Protein AF-A0A4Q3LLT3-F1 (afdb_monomer_lite)

Structure (mmCIF, N/CA/C/O backbone):
data_AF-A0A4Q3LLT3-F1
#
_entry.id   AF-A0A4Q3LLT3-F1
#
loop_
_atom_site.group_PDB
_atom_site.id
_atom_site.type_symbol
_atom_site.label_atom_id
_atom_site.label_alt_id
_atom_site.label_comp_id
_atom_site.label_asym_id
_atom_site.label_entity_id
_atom_site.label_seq_id
_atom_site.pdbx_PDB_ins_code
_atom_site.Cartn_x
_atom_site.Cartn_y
_atom_site.Cartn_z
_atom_site.occupancy
_atom_site.B_iso_or_equiv
_atom_site.auth_seq_id
_atom_site.auth_comp_id
_atom_site.auth_asym_id
_atom_site.auth_atom_id
_atom_site.pdbx_PDB_model_num
ATOM 1 N N . MET A 1 1 ? 29.156 15.805 -29.524 1.00 45.06 1 MET A N 1
ATOM 2 C CA . MET A 1 1 ? 27.923 15.633 -28.730 1.00 45.06 1 MET A CA 1
ATOM 3 C C . MET A 1 1 ? 27.451 14.208 -28.949 1.00 45.06 1 MET A C 1
ATOM 5 O O . MET A 1 1 ? 26.919 13.916 -30.008 1.00 45.06 1 MET A O 1
ATOM 9 N N . THR A 1 2 ? 27.768 13.294 -28.036 1.00 49.09 2 THR A N 1
ATOM 10 C CA . THR A 1 2 ? 27.269 11.915 -28.093 1.00 49.09 2 THR A CA 1
ATOM 11 C C . THR A 1 2 ? 25.885 11.900 -27.469 1.00 49.09 2 THR A C 1
ATOM 13 O O . THR A 1 2 ? 25.745 12.036 -26.257 1.00 49.09 2 THR A O 1
ATOM 16 N N . THR A 1 3 ? 24.859 11.805 -28.304 1.00 51.78 3 THR A N 1
ATOM 17 C CA . THR A 1 3 ? 23.496 11.528 -27.862 1.00 51.78 3 THR A CA 1
ATOM 18 C C . THR A 1 3 ? 23.493 10.095 -27.341 1.00 51.78 3 THR A C 1
ATOM 20 O O . THR A 1 3 ? 23.532 9.150 -28.126 1.00 51.78 3 THR A O 1
ATOM 23 N N . THR A 1 4 ? 23.543 9.914 -26.024 1.00 59.47 4 THR A N 1
ATOM 24 C CA . THR A 1 4 ? 23.327 8.598 -25.421 1.00 59.47 4 THR A CA 1
ATOM 25 C C . THR A 1 4 ? 21.868 8.237 -25.661 1.00 59.47 4 THR A C 1
ATOM 27 O O . THR A 1 4 ? 20.977 8.758 -24.995 1.00 59.47 4 THR A O 1
ATOM 30 N N . THR A 1 5 ? 21.607 7.391 -26.654 1.00 63.66 5 THR A N 1
ATOM 31 C CA . THR A 1 5 ? 20.305 6.745 -26.811 1.00 63.66 5 THR A CA 1
ATOM 32 C C . THR A 1 5 ? 20.094 5.872 -25.579 1.00 63.66 5 THR A C 1
ATOM 34 O O . THR A 1 5 ? 20.768 4.857 -25.418 1.00 63.66 5 THR A O 1
ATOM 37 N N . GLN A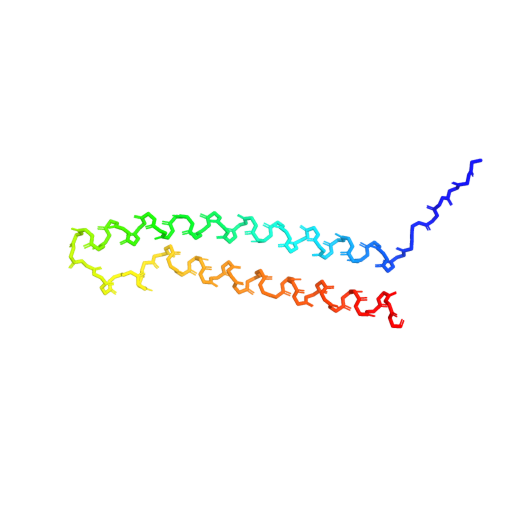 1 6 ? 19.221 6.311 -24.673 1.00 65.69 6 GLN A N 1
ATOM 38 C CA . GLN A 1 6 ? 18.862 5.554 -23.480 1.00 65.69 6 GLN A CA 1
ATOM 39 C C . GLN A 1 6 ? 18.238 4.220 -23.909 1.00 65.69 6 GLN A C 1
ATOM 41 O O . GLN A 1 6 ? 17.335 4.203 -24.748 1.00 65.69 6 GLN A O 1
ATOM 46 N N . ASP A 1 7 ? 18.741 3.109 -23.370 1.00 81.56 7 ASP A N 1
ATOM 47 C CA . ASP A 1 7 ? 18.245 1.774 -23.702 1.00 81.56 7 ASP A CA 1
ATOM 48 C C . ASP A 1 7 ? 16.738 1.692 -23.366 1.00 81.56 7 ASP A C 1
ATOM 50 O O . ASP A 1 7 ? 16.331 2.024 -22.239 1.00 81.56 7 ASP A O 1
ATOM 54 N N . PRO A 1 8 ? 15.875 1.297 -24.321 1.00 83.25 8 PRO A N 1
ATOM 55 C CA . PRO A 1 8 ? 14.437 1.200 -24.089 1.00 83.25 8 PRO A CA 1
ATOM 56 C C . PRO A 1 8 ? 14.086 0.247 -22.938 1.00 83.25 8 PRO A C 1
ATOM 58 O O . PRO A 1 8 ? 13.109 0.496 -22.231 1.00 83.25 8 PRO A O 1
ATOM 61 N N . LYS A 1 9 ? 14.895 -0.792 -22.691 1.00 85.00 9 LYS A N 1
ATOM 62 C CA . LYS A 1 9 ? 14.705 -1.717 -21.567 1.00 85.00 9 LYS A CA 1
ATOM 63 C C . LYS A 1 9 ? 14.968 -1.025 -20.228 1.00 85.00 9 LYS A C 1
ATOM 65 O O . LYS A 1 9 ? 14.137 -1.096 -19.328 1.00 85.00 9 LYS A O 1
ATOM 70 N N . GLN A 1 10 ? 16.065 -0.272 -20.125 1.00 87.25 10 GLN A N 1
ATOM 71 C CA . GLN A 1 10 ? 16.391 0.510 -18.923 1.00 87.25 10 GLN A CA 1
ATOM 72 C C . GLN A 1 10 ? 15.343 1.597 -18.645 1.00 87.25 10 GLN A C 1
ATOM 74 O O . GLN A 1 10 ? 14.988 1.858 -17.498 1.00 87.25 10 GLN A O 1
ATOM 79 N N . THR A 1 11 ? 14.777 2.181 -19.703 1.00 90.56 11 THR A N 1
ATOM 80 C CA . THR A 1 11 ? 13.682 3.155 -19.588 1.00 90.56 11 THR A CA 1
ATOM 81 C C . THR A 1 11 ? 12.392 2.511 -19.068 1.00 90.56 11 THR A C 1
ATOM 83 O O . THR A 1 11 ? 11.688 3.111 -18.256 1.00 90.56 11 THR A O 1
ATOM 86 N N . ALA A 1 12 ? 12.075 1.287 -19.504 1.00 92.94 12 ALA A N 1
ATOM 87 C CA . ALA A 1 12 ? 10.907 0.547 -19.031 1.00 92.94 12 ALA A CA 1
ATOM 88 C C . ALA A 1 12 ? 11.023 0.159 -17.548 1.00 92.94 12 ALA A C 1
ATOM 90 O O . ALA A 1 12 ? 10.054 0.332 -16.810 1.00 92.94 12 ALA A O 1
ATOM 91 N N . VAL A 1 13 ? 12.207 -0.292 -17.115 1.00 96.31 13 VAL A N 1
ATOM 92 C CA . VAL A 1 13 ? 12.507 -0.586 -15.703 1.00 96.31 13 VAL A CA 1
ATOM 93 C C . VAL A 1 13 ? 12.304 0.655 -14.838 1.00 96.31 13 VAL A C 1
ATOM 95 O O . VAL A 1 13 ? 11.508 0.615 -13.904 1.00 96.31 13 VAL A O 1
ATOM 98 N N . ALA A 1 14 ? 12.939 1.776 -15.194 1.00 96.12 14 ALA A N 1
ATOM 99 C CA . ALA A 1 14 ? 12.837 3.014 -14.421 1.00 96.12 14 ALA A CA 1
ATOM 100 C C . ALA A 1 14 ? 11.392 3.539 -14.337 1.00 96.12 14 ALA A C 1
ATOM 102 O O . ALA A 1 14 ? 10.962 4.038 -13.298 1.00 96.12 14 ALA A O 1
ATOM 103 N N . ARG A 1 15 ? 10.606 3.400 -15.415 1.00 96.56 15 ARG A N 1
ATOM 104 C CA . ARG A 1 15 ? 9.187 3.780 -15.405 1.00 96.56 15 ARG A CA 1
ATOM 105 C C . ARG A 1 15 ? 8.367 2.891 -14.471 1.00 96.56 15 ARG A C 1
ATOM 107 O O . ARG A 1 15 ? 7.557 3.417 -13.714 1.00 96.56 15 ARG A O 1
ATOM 114 N N . ALA A 1 16 ? 8.558 1.574 -14.538 1.00 97.44 16 ALA A N 1
ATOM 115 C CA . ALA A 1 16 ? 7.847 0.633 -13.676 1.00 97.44 16 ALA A CA 1
ATOM 116 C C . ALA A 1 16 ? 8.216 0.833 -12.197 1.00 97.44 16 ALA A C 1
ATOM 118 O O . ALA A 1 16 ? 7.343 0.772 -11.338 1.00 97.44 16 ALA A O 1
ATOM 119 N N . GLU A 1 17 ? 9.483 1.147 -11.910 1.00 98.31 17 GLU A N 1
ATOM 120 C CA . GLU A 1 17 ? 9.957 1.458 -10.559 1.00 98.31 17 GLU A CA 1
ATOM 121 C C . GLU A 1 17 ? 9.308 2.736 -10.027 1.00 98.31 17 GLU A C 1
ATOM 123 O O . GLU A 1 17 ? 8.740 2.741 -8.939 1.00 98.31 17 GLU A O 1
ATOM 128 N N . SER A 1 18 ? 9.322 3.810 -10.823 1.00 98.38 18 SER A N 1
ATOM 129 C CA . SER A 1 18 ? 8.690 5.074 -10.441 1.00 98.38 18 SER A CA 1
ATOM 130 C C . SER A 1 18 ? 7.187 4.922 -10.190 1.00 98.38 18 SER A C 1
ATOM 132 O O . SER A 1 18 ? 6.654 5.591 -9.307 1.00 98.38 18 SER A O 1
ATOM 134 N N . GLU A 1 19 ? 6.496 4.079 -10.960 1.00 98.31 19 GLU A N 1
ATOM 135 C CA . GLU A 1 19 ? 5.076 3.783 -10.751 1.00 98.31 19 GLU A CA 1
ATOM 136 C C . GLU A 1 19 ? 4.853 2.998 -9.451 1.00 98.31 19 GLU A C 1
A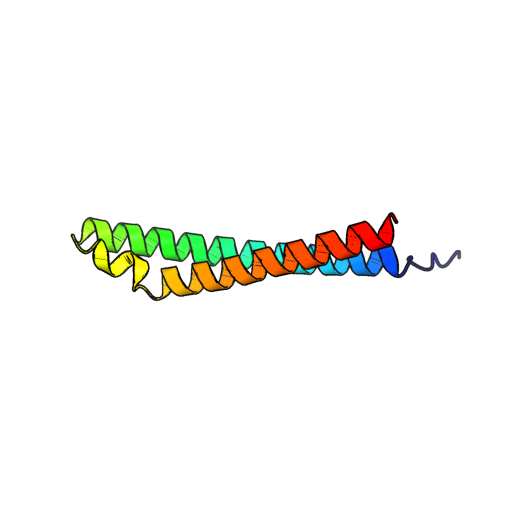TOM 138 O O . GLU A 1 19 ? 3.973 3.353 -8.667 1.00 98.31 19 GLU A O 1
ATOM 143 N N . ALA A 1 20 ? 5.661 1.964 -9.202 1.00 98.62 20 ALA A N 1
ATOM 144 C CA . ALA A 1 20 ? 5.567 1.154 -7.992 1.00 98.62 20 ALA A CA 1
ATOM 145 C C . ALA A 1 20 ? 5.841 1.979 -6.727 1.00 98.62 20 ALA A C 1
ATOM 147 O O . ALA A 1 20 ? 5.084 1.879 -5.765 1.00 98.62 20 ALA A O 1
ATOM 148 N N . LEU A 1 21 ? 6.843 2.863 -6.756 1.00 98.69 21 LEU A N 1
ATOM 149 C CA . LEU A 1 21 ? 7.130 3.797 -5.663 1.00 98.69 21 LEU A CA 1
ATOM 150 C C . LEU A 1 21 ? 5.969 4.767 -5.413 1.00 98.69 21 LEU A C 1
ATOM 152 O O . LEU A 1 21 ? 5.551 4.941 -4.274 1.00 98.69 21 LEU A O 1
ATOM 156 N N . ALA A 1 22 ? 5.387 5.350 -6.465 1.00 98.56 22 ALA A N 1
ATOM 157 C CA . ALA A 1 22 ? 4.242 6.248 -6.307 1.00 98.56 22 ALA A CA 1
ATOM 158 C C . ALA A 1 22 ? 3.012 5.538 -5.707 1.00 98.56 22 ALA A C 1
ATOM 160 O O . ALA A 1 22 ? 2.249 6.138 -4.946 1.00 98.56 22 ALA A O 1
ATOM 161 N N . LEU A 1 23 ? 2.804 4.261 -6.042 1.00 98.50 23 LEU A N 1
ATOM 162 C CA . LEU A 1 23 ? 1.733 3.450 -5.463 1.00 98.50 23 LEU A CA 1
ATOM 163 C C . LEU A 1 23 ? 2.049 3.008 -4.029 1.00 98.50 23 LEU A C 1
ATOM 165 O O . LEU A 1 23 ? 1.139 3.022 -3.202 1.00 98.50 23 LEU A O 1
ATOM 169 N N . GLN A 1 24 ? 3.314 2.723 -3.710 1.00 98.75 24 GLN A N 1
ATOM 170 C CA . GLN A 1 24 ? 3.778 2.478 -2.342 1.00 98.75 24 GLN A CA 1
ATOM 171 C C . GLN A 1 24 ? 3.506 3.691 -1.445 1.00 98.75 24 GLN A C 1
ATOM 173 O O . GLN A 1 24 ? 2.894 3.543 -0.391 1.00 98.75 24 GLN A O 1
ATOM 178 N N . ASP A 1 25 ? 3.854 4.898 -1.897 1.00 98.69 25 ASP A N 1
ATOM 179 C CA . ASP A 1 25 ? 3.573 6.135 -1.159 1.00 98.69 25 ASP A CA 1
ATOM 180 C C . ASP A 1 25 ? 2.064 6.322 -0.913 1.00 98.69 25 ASP A C 1
ATOM 182 O O . ASP A 1 25 ? 1.641 6.830 0.131 1.00 98.69 25 ASP A O 1
ATOM 186 N N . ALA A 1 26 ? 1.225 5.922 -1.875 1.00 98.12 26 ALA A N 1
ATOM 187 C CA . ALA A 1 26 ? -0.228 5.960 -1.732 1.00 98.12 26 ALA A CA 1
ATOM 188 C C . ALA A 1 26 ? -0.753 4.887 -0.757 1.00 98.12 26 ALA A C 1
ATOM 190 O O . ALA A 1 26 ? -1.669 5.173 0.025 1.00 98.12 26 ALA A O 1
ATOM 191 N N . GLU A 1 27 ? -0.179 3.677 -0.769 1.00 98.69 27 GLU A N 1
ATOM 192 C CA . GLU A 1 27 ? -0.460 2.636 0.224 1.00 98.69 27 GLU A CA 1
ATOM 193 C C . GLU A 1 27 ? -0.114 3.131 1.625 1.00 98.69 27 GLU A C 1
ATOM 195 O O . GLU A 1 27 ? -0.986 3.087 2.492 1.00 98.69 27 GLU A O 1
ATOM 200 N N . ASP A 1 28 ? 1.079 3.683 1.834 1.00 98.75 28 ASP A N 1
ATOM 201 C CA . ASP A 1 28 ? 1.545 4.159 3.138 1.00 98.75 28 ASP A CA 1
ATOM 202 C C . ASP A 1 28 ? 0.618 5.248 3.703 1.00 98.75 28 ASP A C 1
ATOM 204 O O . ASP A 1 28 ? 0.215 5.206 4.871 1.00 98.75 28 ASP A O 1
ATOM 208 N N . GLN A 1 29 ? 0.170 6.181 2.856 1.00 98.50 29 GLN A N 1
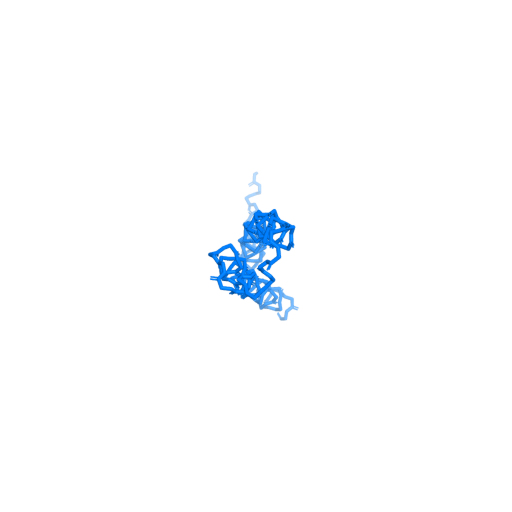ATOM 209 C CA . GLN A 1 29 ? -0.820 7.192 3.241 1.00 98.50 29 GLN A CA 1
ATOM 210 C C . GLN A 1 29 ? -2.168 6.576 3.640 1.00 98.50 29 GLN A C 1
ATOM 212 O O . GLN A 1 29 ? -2.792 7.018 4.608 1.00 98.50 29 GLN A O 1
ATOM 217 N N . SER A 1 30 ? -2.651 5.577 2.897 1.00 98.50 30 SER A N 1
ATOM 218 C CA . SER A 1 30 ? -3.904 4.884 3.229 1.00 98.50 30 SER A CA 1
ATOM 219 C C . SER A 1 30 ? -3.783 4.030 4.496 1.00 98.50 30 SER A C 1
ATOM 221 O O . SER A 1 30 ? -4.704 4.017 5.316 1.00 98.50 30 SER A O 1
ATOM 223 N N . ALA A 1 31 ? -2.625 3.403 4.714 1.00 98.62 31 ALA A N 1
ATOM 224 C CA . ALA A 1 31 ? -2.310 2.632 5.906 1.00 98.62 31 ALA A CA 1
ATOM 225 C C . ALA A 1 31 ? -2.319 3.528 7.147 1.00 98.62 31 ALA A C 1
ATOM 227 O O . ALA A 1 31 ? -2.923 3.166 8.157 1.00 98.62 31 ALA A O 1
ATOM 228 N N . GLN A 1 32 ? -1.739 4.730 7.060 1.00 98.62 32 GLN A N 1
ATOM 229 C CA . GLN A 1 32 ? -1.767 5.690 8.163 1.00 98.62 32 GLN A CA 1
ATOM 230 C C . GLN A 1 32 ? -3.201 6.111 8.519 1.00 98.62 32 GLN A C 1
ATOM 232 O O . GLN A 1 32 ? -3.579 6.073 9.691 1.00 98.62 32 GLN A O 1
ATOM 237 N N . ARG A 1 33 ? -4.045 6.422 7.522 1.00 98.44 33 ARG A N 1
ATOM 238 C CA . ARG A 1 33 ? -5.471 6.726 7.764 1.00 98.44 33 ARG A CA 1
ATOM 239 C C . ARG A 1 33 ? -6.201 5.555 8.425 1.00 98.44 33 ARG A C 1
ATOM 241 O O . ARG A 1 33 ? -6.989 5.756 9.351 1.00 98.44 33 ARG A O 1
ATOM 248 N N . PHE A 1 34 ? -5.927 4.329 7.979 1.00 98.69 34 PHE A N 1
ATOM 249 C CA . PHE A 1 34 ? -6.492 3.125 8.581 1.00 98.69 34 PHE A CA 1
ATOM 250 C C . PHE A 1 34 ? -6.041 2.935 10.036 1.00 98.69 34 PHE A C 1
ATOM 252 O O . PHE A 1 34 ? -6.871 2.598 10.881 1.00 98.69 34 PHE A O 1
ATOM 259 N N . VAL A 1 35 ? -4.770 3.190 10.362 1.00 98.62 35 VAL A N 1
ATOM 260 C CA . VAL A 1 35 ? -4.263 3.133 11.743 1.00 98.62 35 VAL A CA 1
ATOM 261 C C . VAL A 1 35 ? -5.056 4.075 12.650 1.00 98.62 35 VAL A C 1
ATOM 263 O O . VAL A 1 35 ? -5.525 3.640 13.706 1.00 98.62 35 VAL A O 1
ATOM 266 N N . ASP A 1 36 ? -5.291 5.313 12.216 1.00 98.31 36 ASP A N 1
ATOM 267 C CA . ASP A 1 36 ? -6.037 6.308 12.992 1.00 98.31 36 ASP A CA 1
ATOM 268 C C . ASP A 1 36 ? -7.505 5.891 13.208 1.00 98.31 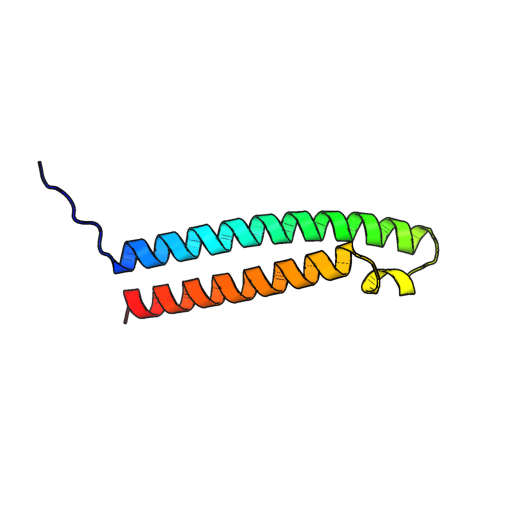36 ASP A C 1
ATOM 270 O O . ASP A 1 36 ? -8.080 6.073 14.286 1.00 98.31 36 ASP A O 1
ATOM 274 N N . VAL A 1 37 ? -8.150 5.311 12.190 1.00 98.38 37 VAL A N 1
ATOM 275 C CA . VAL A 1 37 ? -9.524 4.786 12.300 1.00 98.38 37 VAL A CA 1
ATOM 276 C C . VAL A 1 37 ? -9.589 3.564 13.204 1.00 98.38 37 VAL A C 1
ATOM 278 O O . VAL A 1 37 ? -10.445 3.503 14.088 1.00 98.38 37 VAL A O 1
ATOM 281 N N . ARG A 1 38 ? -8.659 2.621 13.050 1.00 98.50 38 ARG A N 1
ATOM 282 C CA . ARG A 1 38 ? -8.572 1.432 13.898 1.00 98.50 38 ARG A CA 1
ATOM 283 C C . ARG A 1 38 ? -8.417 1.819 15.365 1.00 98.50 38 ARG A C 1
ATOM 285 O O . ARG A 1 38 ? -9.130 1.273 16.203 1.00 98.50 38 ARG A O 1
ATOM 292 N N . GLN A 1 39 ? -7.523 2.756 15.683 1.00 98.38 39 GLN A N 1
ATOM 293 C CA . GLN A 1 39 ? -7.328 3.225 17.058 1.00 98.38 39 GLN A CA 1
ATOM 294 C C . GLN A 1 39 ? -8.619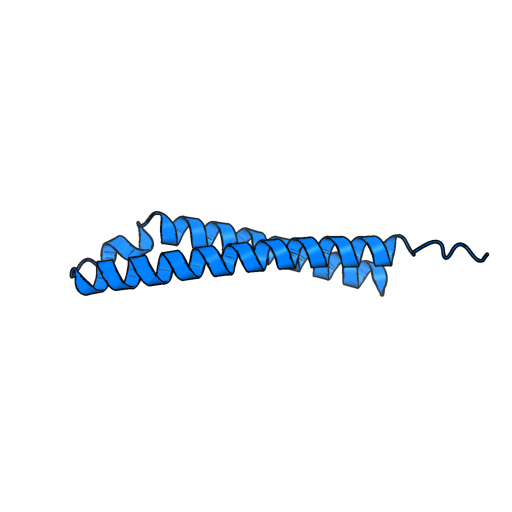 3.815 17.643 1.00 98.38 39 GLN A C 1
ATOM 296 O O . GLN A 1 39 ? -9.001 3.459 18.757 1.00 98.38 39 GLN A O 1
ATOM 301 N N . ARG A 1 40 ? -9.338 4.648 16.875 1.00 98.25 40 ARG A N 1
ATOM 302 C CA . ARG A 1 40 ? -10.618 5.242 17.300 1.00 98.25 40 ARG A CA 1
ATOM 303 C C . ARG A 1 40 ? -11.717 4.204 17.525 1.00 98.25 40 ARG A C 1
ATOM 305 O O . ARG A 1 40 ? -12.418 4.278 18.532 1.00 98.25 40 ARG A O 1
ATOM 312 N N . LEU A 1 41 ? -11.862 3.236 16.623 1.00 98.31 41 LEU A N 1
ATOM 313 C CA . LEU A 1 41 ? -12.873 2.180 16.732 1.00 98.31 41 LEU A CA 1
ATOM 314 C C . LEU A 1 41 ? -12.594 1.245 17.913 1.00 98.31 41 LEU A C 1
ATOM 316 O O . LEU A 1 41 ? -13.508 0.924 18.671 1.00 98.31 41 LEU A O 1
ATOM 320 N N . VAL A 1 42 ? -11.328 0.875 18.128 1.00 97.94 42 VAL A N 1
ATOM 321 C CA . VAL A 1 42 ? -10.916 0.070 19.288 1.00 97.94 42 VAL A CA 1
ATOM 322 C C . VAL A 1 42 ? -11.169 0.826 20.594 1.00 97.94 42 VAL A C 1
ATOM 324 O O . VAL A 1 42 ? -11.769 0.264 21.506 1.00 97.94 42 VAL A O 1
ATOM 327 N N . ALA A 1 43 ? -10.794 2.107 20.675 1.00 98.06 43 ALA A N 1
ATOM 328 C CA . ALA A 1 43 ? -11.069 2.940 21.849 1.00 98.06 43 ALA A CA 1
ATOM 329 C C . ALA A 1 43 ? -12.576 3.119 22.118 1.00 98.06 43 ALA A C 1
ATOM 331 O O . ALA A 1 43 ? -12.983 3.316 23.259 1.00 98.06 43 ALA A O 1
ATOM 332 N N . SER A 1 44 ? -13.402 3.009 21.075 1.00 98.12 44 SER A N 1
ATOM 333 C CA . SER A 1 44 ? -14.864 3.110 21.145 1.00 98.12 44 SER A CA 1
ATOM 334 C C . SER A 1 44 ? -15.563 1.751 21.309 1.00 98.12 44 SER A C 1
ATOM 336 O O . SER A 1 44 ? -16.772 1.672 21.096 1.00 98.12 44 SER A O 1
ATOM 338 N N . ASN A 1 45 ? -14.820 0.687 21.652 1.00 98.06 45 ASN A N 1
ATOM 339 C CA . ASN A 1 45 ? -15.305 -0.689 21.824 1.00 98.06 45 ASN A CA 1
ATOM 340 C C . ASN A 1 45 ? -16.080 -1.248 20.609 1.00 98.06 45 ASN A C 1
ATOM 342 O O . ASN A 1 45 ? -17.052 -1.984 20.762 1.00 98.06 45 ASN A O 1
ATOM 346 N N . GLN A 1 46 ? -15.646 -0.892 19.396 1.00 97.75 46 GLN A N 1
ATOM 347 C CA . GLN A 1 46 ? -16.229 -1.333 18.120 1.00 97.75 46 GLN A CA 1
ATOM 348 C C . GLN A 1 46 ? -15.180 -2.030 17.225 1.00 97.75 46 GLN A C 1
ATOM 350 O O . GLN A 1 46 ? -14.947 -1.601 16.092 1.00 97.75 46 GLN A O 1
ATOM 355 N N . PRO A 1 47 ? -14.497 -3.091 17.701 1.00 95.75 47 PRO A N 1
ATOM 356 C CA . PRO A 1 47 ? -13.447 -3.757 16.925 1.00 95.75 47 PRO A CA 1
ATOM 357 C C . PRO A 1 47 ? -13.975 -4.427 15.646 1.00 95.75 47 PRO A C 1
ATOM 359 O O . PRO A 1 47 ? -13.258 -4.476 14.647 1.00 95.75 47 PRO A O 1
ATOM 362 N N . ASP A 1 48 ? -15.229 -4.881 15.643 1.00 97.19 48 ASP A N 1
ATOM 363 C CA . ASP A 1 48 ? -15.844 -5.557 14.492 1.00 97.19 48 ASP A CA 1
ATOM 364 C C . ASP A 1 48 ? -16.076 -4.615 13.297 1.00 97.19 48 ASP A C 1
ATOM 366 O O . ASP A 1 48 ? -16.165 -5.057 12.151 1.00 97.19 48 ASP A O 1
ATOM 370 N N . GLU A 1 49 ? -16.111 -3.300 13.534 1.00 97.62 49 GLU A N 1
ATOM 371 C CA . GLU A 1 49 ? -16.255 -2.294 12.477 1.00 97.62 49 GLU A CA 1
ATOM 372 C C . GLU A 1 49 ? -14.930 -1.985 11.762 1.00 97.62 49 GLU A C 1
ATOM 374 O O . GLU A 1 49 ? -14.930 -1.396 10.680 1.00 97.62 49 GLU A O 1
ATOM 379 N N . VAL A 1 50 ? -13.783 -2.417 12.305 1.00 97.94 50 VAL A N 1
ATOM 380 C CA . VAL A 1 50 ? -12.455 -2.107 11.744 1.00 97.94 50 VAL A CA 1
ATOM 381 C C . VAL A 1 50 ? -12.326 -2.609 10.306 1.00 97.94 50 VAL A C 1
ATOM 383 O O . VAL A 1 50 ? -11.930 -1.845 9.429 1.00 97.94 50 VAL A O 1
ATOM 386 N N . THR A 1 51 ? -12.707 -3.857 10.031 1.00 97.50 51 THR A N 1
ATOM 387 C CA . THR A 1 51 ? -12.633 -4.445 8.677 1.00 97.50 51 THR A CA 1
ATOM 388 C C . THR A 1 51 ? -13.767 -3.978 7.760 1.00 97.50 51 THR A C 1
ATOM 390 O O . THR A 1 51 ? -13.689 -4.114 6.538 1.00 97.50 51 THR A O 1
ATOM 393 N N . ARG A 1 52 ? -14.831 -3.401 8.330 1.00 97.56 52 ARG A N 1
ATOM 394 C CA . ARG A 1 52 ? -15.966 -2.831 7.589 1.00 97.56 52 ARG A CA 1
ATOM 395 C C . ARG A 1 52 ? -15.721 -1.379 7.183 1.00 97.56 52 ARG A C 1
ATOM 397 O O . ARG A 1 52 ? -16.364 -0.918 6.230 1.00 97.56 52 ARG A O 1
ATOM 404 N N . SER A 1 53 ? -14.796 -0.701 7.867 1.00 98.25 53 SER A N 1
ATOM 405 C CA . SER A 1 53 ? -14.421 0.691 7.626 1.00 98.25 53 SER A CA 1
ATOM 406 C C . SER A 1 53 ? -14.011 0.944 6.176 1.00 98.25 53 SER A C 1
ATOM 408 O O . SER A 1 53 ? -13.549 0.055 5.451 1.00 98.25 53 SER A O 1
ATOM 410 N N . HIS A 1 54 ? -14.220 2.181 5.739 1.00 98.25 54 HIS A N 1
ATOM 411 C CA . HIS A 1 54 ? -13.815 2.614 4.412 1.00 98.25 54 HIS A CA 1
ATOM 412 C C . HIS A 1 54 ? -12.289 2.577 4.277 1.00 98.25 54 HIS A C 1
ATOM 414 O O . HIS A 1 54 ? -11.778 2.055 3.294 1.00 98.25 54 HIS A O 1
ATOM 420 N N . GLU A 1 55 ? -11.575 3.014 5.309 1.00 98.50 55 GLU A N 1
ATOM 421 C CA . GLU A 1 55 ? -10.121 3.126 5.345 1.00 98.50 55 GLU A CA 1
ATOM 422 C C . GLU A 1 55 ? -9.433 1.762 5.272 1.00 98.50 55 GLU A C 1
ATOM 424 O O . GLU A 1 55 ? -8.416 1.631 4.597 1.00 98.50 55 GLU A O 1
ATOM 429 N N . PHE A 1 56 ? -10.010 0.716 5.877 1.00 98.62 56 PHE A N 1
ATOM 430 C CA . PHE A 1 56 ? -9.514 -0.649 5.683 1.00 98.62 56 PHE A CA 1
ATOM 431 C C . PHE A 1 56 ? -9.630 -1.090 4.219 1.00 98.62 56 PHE A C 1
ATOM 433 O O . PHE A 1 56 ? -8.686 -1.643 3.657 1.00 98.62 56 PHE A O 1
ATOM 440 N N . LYS A 1 57 ? -10.778 -0.831 3.581 1.00 98.56 57 LYS A N 1
ATOM 441 C CA . LYS A 1 57 ? -11.011 -1.197 2.174 1.00 98.56 57 LYS A CA 1
ATOM 442 C C . LYS A 1 57 ? -10.110 -0.405 1.232 1.00 98.56 57 LYS A C 1
ATOM 444 O O . LYS A 1 57 ? -9.587 -0.983 0.284 1.00 98.56 57 LYS A O 1
ATOM 449 N N . GLU A 1 58 ? -9.913 0.886 1.495 1.00 98.56 58 GLU A N 1
ATOM 450 C CA . GLU A 1 58 ? -8.972 1.714 0.739 1.00 98.56 58 GLU A CA 1
ATOM 451 C C . GLU A 1 58 ? -7.546 1.192 0.863 1.00 98.56 58 GLU A C 1
ATOM 453 O O . GLU A 1 58 ? -6.879 1.030 -0.155 1.00 98.56 58 GLU A O 1
ATOM 458 N N . TRP A 1 59 ? -7.098 0.881 2.082 1.00 98.75 59 TRP A N 1
ATOM 459 C CA . TRP A 1 59 ? -5.757 0.352 2.301 1.00 98.75 59 TRP A CA 1
ATOM 460 C C . TRP A 1 59 ? -5.553 -0.995 1.597 1.00 98.75 59 TRP A C 1
ATOM 462 O O . TRP A 1 59 ? -4.558 -1.174 0.900 1.00 98.75 59 TRP A O 1
ATOM 472 N N . MET A 1 60 ? -6.523 -1.912 1.667 1.00 98.69 60 MET A N 1
ATOM 473 C CA . MET A 1 60 ? -6.465 -3.176 0.917 1.00 98.69 60 MET A CA 1
ATOM 474 C C . MET A 1 60 ? -6.451 -2.975 -0.599 1.00 98.69 60 MET A C 1
ATOM 476 O O . MET A 1 60 ? -5.722 -3.673 -1.303 1.00 98.69 60 MET A O 1
ATOM 480 N N . ALA A 1 61 ? -7.210 -2.008 -1.115 1.00 98.62 61 ALA A N 1
ATOM 481 C CA . ALA A 1 61 ? -7.191 -1.683 -2.536 1.00 98.62 61 ALA A CA 1
ATOM 482 C C . ALA A 1 61 ? -5.865 -1.039 -2.973 1.00 98.62 61 ALA A C 1
ATOM 484 O O . ALA A 1 61 ? -5.395 -1.319 -4.074 1.00 98.62 61 ALA A O 1
ATOM 485 N N . ALA A 1 62 ? -5.266 -0.183 -2.141 1.00 98.50 62 ALA A N 1
ATOM 486 C CA . ALA A 1 62 ? -3.959 0.413 -2.404 1.00 98.50 62 ALA A CA 1
ATOM 487 C C . ALA A 1 62 ? -2.864 -0.660 -2.401 1.00 98.50 62 ALA A C 1
ATOM 489 O O . ALA A 1 62 ? -2.136 -0.778 -3.380 1.00 98.50 62 ALA A O 1
ATOM 490 N N . ARG A 1 63 ? -2.853 -1.524 -1.381 1.00 98.56 63 ARG A N 1
ATOM 491 C CA . ARG A 1 63 ? -1.929 -2.656 -1.266 1.00 98.56 63 ARG A CA 1
ATOM 492 C C . ARG A 1 63 ? -1.967 -3.583 -2.481 1.00 98.56 63 ARG A C 1
ATOM 494 O O . ARG A 1 63 ? -0.926 -3.910 -3.035 1.00 98.56 63 ARG A O 1
ATOM 501 N N . ALA A 1 64 ? -3.161 -3.940 -2.958 1.00 98.69 64 ALA A N 1
ATOM 502 C CA . ALA A 1 64 ? -3.297 -4.764 -4.160 1.00 98.69 64 ALA A CA 1
ATOM 503 C C . ALA A 1 64 ? -2.692 -4.101 -5.416 1.00 98.69 64 ALA A C 1
ATOM 505 O O . ALA A 1 64 ? -2.142 -4.792 -6.270 1.00 98.69 64 ALA A O 1
ATOM 506 N N . LYS A 1 65 ? -2.776 -2.768 -5.535 1.00 98.62 65 LYS A N 1
ATOM 507 C CA . LYS A 1 65 ? -2.158 -2.020 -6.644 1.00 98.62 65 LYS A CA 1
ATOM 508 C C . LYS A 1 65 ? -0.639 -1.956 -6.509 1.00 98.62 65 LYS A C 1
ATOM 510 O O . LYS A 1 65 ? 0.045 -2.076 -7.521 1.00 98.62 65 LYS A O 1
ATOM 515 N N . THR A 1 66 ? -0.128 -1.766 -5.294 1.00 98.62 66 THR A N 1
ATOM 516 C CA . THR A 1 66 ? 1.312 -1.772 -5.006 1.00 98.62 66 THR A CA 1
ATOM 517 C C . THR A 1 66 ? 1.929 -3.127 -5.341 1.00 98.62 66 THR A C 1
ATOM 519 O O . THR A 1 66 ? 2.920 -3.177 -6.067 1.00 98.62 66 THR A O 1
ATOM 522 N N . ASP A 1 67 ? 1.303 -4.223 -4.899 1.00 98.75 67 ASP A N 1
ATOM 523 C CA . ASP A 1 67 ? 1.750 -5.590 -5.192 1.00 98.75 67 ASP A CA 1
ATOM 524 C C . ASP A 1 67 ? 1.816 -5.845 -6.710 1.00 98.75 67 ASP A C 1
ATOM 526 O O . ASP A 1 67 ? 2.816 -6.344 -7.231 1.00 98.75 67 ASP A O 1
ATOM 530 N N . ASP A 1 68 ? 0.774 -5.448 -7.443 1.00 98.75 68 ASP A N 1
ATOM 531 C CA . ASP A 1 68 ? 0.705 -5.568 -8.903 1.00 98.75 68 ASP A CA 1
ATOM 532 C C . ASP A 1 68 ? 1.777 -4.712 -9.615 1.00 98.75 68 ASP A C 1
ATOM 534 O O . ASP A 1 68 ? 2.419 -5.160 -10.569 1.00 98.75 68 ASP A O 1
ATOM 538 N N . ALA A 1 69 ? 2.045 -3.498 -9.127 1.00 98.44 69 ALA A N 1
ATOM 539 C CA . ALA A 1 69 ? 3.074 -2.621 -9.684 1.00 98.44 69 ALA A CA 1
ATOM 540 C C . ALA A 1 69 ? 4.497 -3.145 -9.452 1.00 98.44 69 ALA A C 1
ATOM 542 O O . ALA A 1 69 ? 5.300 -3.164 -10.389 1.00 98.44 69 ALA A O 1
ATOM 543 N N . TRP A 1 70 ? 4.803 -3.646 -8.252 1.00 98.56 70 TRP A N 1
ATOM 544 C CA . TRP A 1 70 ? 6.082 -4.311 -7.993 1.00 98.56 70 TRP A CA 1
ATOM 545 C C . TRP A 1 70 ? 6.232 -5.599 -8.804 1.00 98.56 70 TRP A C 1
ATOM 547 O O . TRP A 1 70 ? 7.324 -5.887 -9.295 1.00 98.56 70 TRP A O 1
ATOM 557 N N . GLY A 1 71 ? 5.135 -6.325 -9.042 1.00 98.38 71 GLY A N 1
ATOM 558 C CA . GLY A 1 71 ? 5.103 -7.444 -9.983 1.00 98.38 71 GLY A CA 1
ATOM 559 C C . GLY A 1 71 ? 5.493 -7.026 -11.406 1.00 98.38 71 GLY A C 1
ATOM 560 O O . GLY A 1 71 ? 6.340 -7.667 -12.034 1.00 98.38 71 GLY A O 1
ATOM 561 N N . ARG A 1 72 ? 4.945 -5.912 -11.913 1.00 98.19 72 ARG A N 1
ATOM 562 C CA . ARG A 1 72 ? 5.335 -5.347 -13.220 1.00 98.19 72 ARG A CA 1
ATOM 563 C C . ARG A 1 72 ? 6.799 -4.928 -13.274 1.00 98.19 72 ARG A C 1
ATOM 565 O O . ARG A 1 72 ? 7.461 -5.198 -14.275 1.00 98.19 72 ARG A O 1
ATOM 572 N N . TRP A 1 73 ? 7.304 -4.287 -12.223 1.00 97.88 73 TRP A N 1
ATOM 573 C CA . TRP A 1 73 ? 8.715 -3.914 -12.139 1.00 97.88 73 TRP A CA 1
ATOM 574 C C . TRP A 1 73 ? 9.630 -5.143 -12.173 1.00 97.88 73 TRP A C 1
ATOM 576 O O . TRP A 1 73 ? 10.588 -5.161 -12.945 1.00 97.88 73 TRP A O 1
ATOM 586 N N . ALA A 1 74 ? 9.294 -6.201 -11.430 1.00 97.88 74 ALA A N 1
ATOM 587 C CA . ALA A 1 74 ? 10.062 -7.445 -11.431 1.00 97.88 74 ALA A CA 1
ATOM 588 C C . ALA A 1 74 ? 10.117 -8.087 -12.829 1.00 97.88 74 ALA A C 1
ATOM 590 O O . ALA A 1 74 ? 11.188 -8.494 -13.275 1.00 97.88 74 ALA A O 1
ATOM 591 N N . MET A 1 75 ? 8.996 -8.105 -13.561 1.00 96.44 75 MET A N 1
ATOM 592 C CA . MET A 1 75 ? 8.966 -8.581 -14.953 1.00 96.44 75 MET A CA 1
ATOM 593 C C . MET A 1 75 ? 9.817 -7.713 -15.894 1.00 96.44 75 MET A C 1
ATOM 595 O O . MET A 1 75 ? 10.472 -8.235 -16.7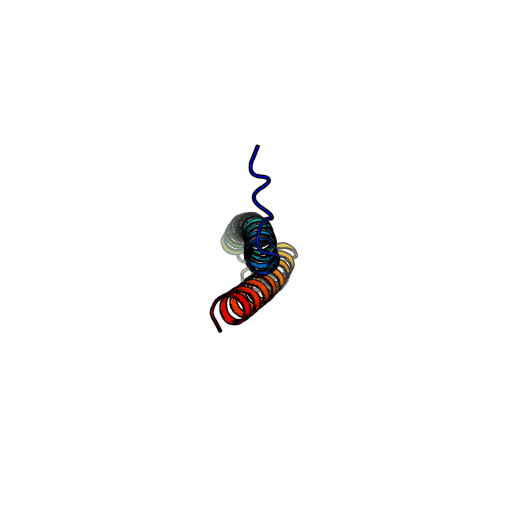95 1.00 96.44 75 MET A O 1
ATOM 599 N N . ALA A 1 76 ? 9.831 -6.390 -15.702 1.00 95.50 76 ALA A N 1
ATOM 600 C CA . ALA A 1 76 ? 10.661 -5.488 -16.501 1.00 95.50 76 ALA A CA 1
ATOM 601 C C . ALA A 1 76 ? 12.160 -5.690 -16.227 1.00 95.50 76 ALA A C 1
ATOM 603 O O . ALA A 1 76 ? 12.955 -5.672 -17.166 1.00 95.50 76 ALA A O 1
ATOM 604 N N . MET A 1 77 ? 12.534 -5.908 -14.963 1.00 95.25 77 MET A N 1
ATOM 605 C CA . MET A 1 77 ? 13.901 -6.248 -14.560 1.00 95.25 77 MET A CA 1
ATOM 606 C C . MET A 1 77 ? 14.355 -7.562 -15.195 1.00 95.25 77 MET A C 1
ATOM 608 O O . MET A 1 77 ? 15.420 -7.603 -15.808 1.00 95.25 77 MET A O 1
ATOM 612 N N . ASP A 1 78 ? 13.534 -8.610 -15.116 1.00 95.50 78 ASP A N 1
ATOM 613 C CA . ASP A 1 78 ? 13.833 -9.903 -15.739 1.00 95.50 78 ASP A CA 1
ATOM 614 C C . ASP A 1 78 ? 14.072 -9.751 -17.253 1.00 95.50 78 ASP A C 1
ATOM 616 O O . ASP A 1 78 ? 15.113 -10.150 -17.765 1.00 95.50 78 ASP A O 1
ATOM 620 N N . ALA A 1 79 ? 13.202 -9.027 -17.965 1.00 92.38 79 ALA A N 1
ATOM 621 C CA . ALA A 1 79 ? 13.363 -8.764 -19.401 1.00 92.38 79 ALA A CA 1
ATOM 622 C C . ALA A 1 79 ? 14.578 -7.877 -19.767 1.00 92.38 79 ALA A C 1
ATOM 624 O O . ALA A 1 79 ? 15.042 -7.878 -20.919 1.00 92.38 79 ALA A O 1
ATOM 625 N N . ALA A 1 80 ? 15.070 -7.072 -18.820 1.00 90.19 80 ALA A N 1
ATOM 626 C CA . ALA A 1 80 ? 16.250 -6.228 -18.990 1.00 90.19 80 ALA A CA 1
ATOM 627 C C . ALA A 1 80 ? 17.567 -6.993 -18.799 1.00 90.19 80 ALA A C 1
ATOM 629 O O . ALA A 1 80 ? 18.576 -6.603 -19.390 1.00 90.19 80 ALA A O 1
ATOM 630 N N . HIS A 1 81 ? 17.545 -8.065 -18.005 1.00 81.62 81 HIS A N 1
ATOM 631 C CA . HIS A 1 81 ? 18.724 -8.846 -17.631 1.00 81.62 81 HIS A CA 1
ATOM 632 C C . HIS A 1 81 ? 18.772 -10.258 -18.238 1.00 81.62 81 HIS A C 1
ATOM 634 O O . HIS A 1 81 ? 19.833 -10.883 -18.190 1.00 81.62 81 HIS A O 1
ATOM 640 N N . GLY A 1 82 ? 17.659 -10.739 -18.799 1.00 68.88 82 GLY A N 1
ATOM 641 C CA . GLY A 1 82 ? 17.545 -11.987 -19.560 1.00 68.88 82 GLY A CA 1
ATOM 642 C C . GLY A 1 82 ? 17.825 -11.867 -21.054 1.00 68.88 82 GLY A C 1
ATOM 643 O O . GLY A 1 82 ? 17.867 -10.734 -21.600 1.00 68.88 82 GLY A O 1
#

Radius of gyration: 18.74 Å; chains: 1; bounding box: 44×28×51 Å

pLDDT: mean 93.42, std 11.81, range [45.06, 98.75]

Secondary structure (DSSP, 8-state):
-------HHHHHHHHHHHHHHHHHHHHHHHHHHHHHHHHHHHHTT-GGGTTTSHHHHHHHHHHHHHHHHHHHHHHHHHHHH-

Foldseek 3Di:
DDPPPPDVLVVQLVVLVVQLVVLVVQLVVLVVVLVVVCVVCVVVVNNVCSCVDPSVVSNVVSVVSSVVSVVSSVVSVVVSVD

Sequence (82 aa):
MTTTTQDPKQTAVARAESEALALQDAEDQSAQRFVDVRQRLVASNQPDEVTRSHEFKEWMAARAKTDDAWGRWAMAMDAAHG